Protein AF-A0A822HXT4-F1 (afdb_monomer_lite)

Foldseek 3Di:
DPPQWDWADPDPPDIDIDRHPDDQVVFDWDWDADPNDIDDIDGDHDDDDDDDDDDDDDPDDDDDPPDDDDDDDDDDPDD

pLDDT: mean 86.47, std 8.84, range [58.03, 95.56]

Secondary structure (DSSP, 8-state):
--TTEEEEE-SSS-EEEEETT--GGG-EEE--EETTEEPPPEEE---PPP--------S-S---TT----------S--

Radius of gyration: 23.45 Å; chains: 1; bounding box: 54×22×61 Å

Structure (mmCIF, N/CA/C/O backbone):
data_AF-A0A822HXT4-F1
#
_entry.id   AF-A0A822HXT4-F1
#
loop_
_atom_site.group_PDB
_atom_site.id
_atom_site.type_symbol
_atom_site.label_atom_id
_atom_site.label_alt_id
_atom_site.label_comp_id
_atom_site.label_asym_id
_atom_site.label_entity_id
_atom_site.label_seq_id
_atom_site.pdbx_PDB_ins_code
_atom_site.Cartn_x
_atom_site.Cartn_y
_atom_site.Cartn_z
_atom_site.occupancy
_atom_site.B_iso_or_equiv
_atom_site.auth_seq_id
_atom_site.auth_comp_id
_atom_site.auth_asym_id
_atom_site.auth_atom_id
_atom_site.pdbx_PDB_model_num
ATOM 1 N N . PRO A 1 1 ? 5.014 8.863 -16.006 1.00 58.22 1 PRO A N 1
ATOM 2 C CA . PRO A 1 1 ? 5.299 8.137 -14.743 1.00 58.22 1 PRO A CA 1
ATOM 3 C C . PRO A 1 1 ? 4.217 8.478 -13.719 1.00 58.22 1 PRO A C 1
ATOM 5 O O . PRO A 1 1 ? 3.863 9.647 -13.634 1.00 58.22 1 PRO A O 1
ATOM 8 N N . SER A 1 2 ? 3.652 7.489 -13.021 1.00 67.62 2 SER A N 1
ATOM 9 C CA . SER A 1 2 ? 2.707 7.773 -11.932 1.00 67.62 2 SER A CA 1
ATOM 10 C C . SER A 1 2 ? 3.411 8.563 -10.826 1.00 67.62 2 SER A C 1
ATOM 12 O O . SER A 1 2 ? 4.594 8.324 -10.576 1.00 67.62 2 SER A O 1
ATOM 14 N N . ASP A 1 3 ? 2.698 9.460 -10.144 1.00 77.31 3 ASP A N 1
ATOM 15 C CA . ASP A 1 3 ? 3.256 10.359 -9.117 1.00 77.31 3 ASP A CA 1
ATOM 16 C C . ASP A 1 3 ? 3.894 9.618 -7.927 1.00 77.31 3 ASP A C 1
ATOM 18 O O . ASP A 1 3 ? 4.628 10.203 -7.130 1.00 77.31 3 ASP A O 1
ATOM 22 N N . HIS A 1 4 ? 3.637 8.315 -7.803 1.00 90.50 4 HIS A N 1
ATOM 23 C CA . HIS A 1 4 ? 4.160 7.462 -6.745 1.00 90.50 4 HIS A CA 1
ATOM 24 C C . HIS A 1 4 ? 5.177 6.410 -7.209 1.00 90.50 4 HIS A C 1
ATOM 26 O O . HIS A 1 4 ? 5.610 5.600 -6.393 1.00 90.50 4 HIS A O 1
ATOM 32 N N . VAL A 1 5 ? 5.611 6.426 -8.474 1.00 91.06 5 VAL A N 1
ATOM 33 C CA . VAL A 1 5 ? 6.702 5.560 -8.958 1.00 91.06 5 VAL A CA 1
ATOM 34 C C . VAL A 1 5 ? 8.020 6.331 -8.932 1.00 91.06 5 VAL A C 1
ATOM 36 O O . VAL A 1 5 ? 8.197 7.316 -9.647 1.00 91.06 5 VAL A O 1
ATOM 39 N N . LYS A 1 6 ? 8.972 5.863 -8.125 1.00 92.12 6 LYS A N 1
ATOM 40 C CA . LYS A 1 6 ? 10.313 6.433 -7.990 1.00 92.12 6 LYS A CA 1
ATOM 41 C C . LYS A 1 6 ? 11.337 5.533 -8.668 1.00 92.12 6 LYS A C 1
ATOM 43 O O . LYS A 1 6 ? 11.397 4.341 -8.396 1.00 92.12 6 LYS A O 1
ATOM 48 N N . VAL A 1 7 ? 12.184 6.124 -9.503 1.00 91.25 7 VAL A N 1
ATOM 49 C CA . VAL A 1 7 ? 13.298 5.440 -10.168 1.00 91.25 7 VAL A CA 1
ATOM 50 C C . VAL A 1 7 ? 14.599 6.041 -9.651 1.00 91.25 7 VAL A C 1
ATOM 52 O O . VAL A 1 7 ? 14.763 7.259 -9.680 1.00 91.25 7 VAL A O 1
ATOM 55 N N . THR A 1 8 ? 15.499 5.221 -9.111 1.00 93.44 8 THR A N 1
ATOM 56 C CA . THR A 1 8 ? 16.747 5.683 -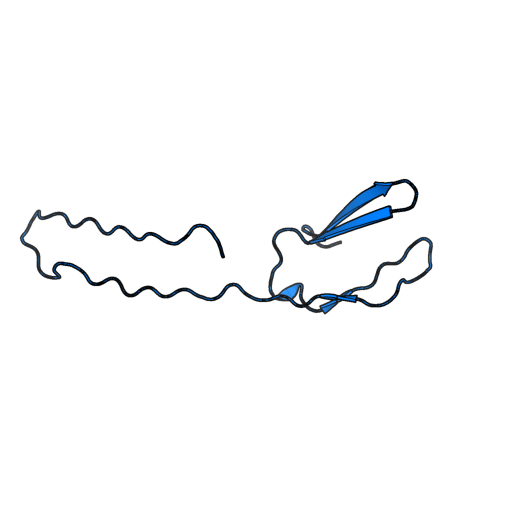8.480 1.00 93.44 8 THR A CA 1
ATOM 57 C C . THR A 1 8 ? 17.937 4.857 -8.972 1.00 93.44 8 THR A C 1
ATOM 59 O O . THR A 1 8 ? 17.963 3.648 -8.752 1.00 93.44 8 THR A O 1
ATOM 62 N N . PRO A 1 9 ? 18.944 5.470 -9.621 1.00 91.75 9 PRO A N 1
ATOM 63 C CA . PRO A 1 9 ? 20.209 4.799 -9.905 1.00 91.75 9 PRO A CA 1
ATOM 64 C C . PRO A 1 9 ? 20.926 4.471 -8.591 1.00 91.75 9 PRO A C 1
ATOM 66 O O . PRO A 1 9 ? 21.204 5.370 -7.798 1.00 91.75 9 PRO A O 1
ATOM 69 N N . THR A 1 10 ? 21.227 3.197 -8.355 1.00 94.00 10 THR A N 1
ATOM 70 C CA . THR A 1 10 ? 21.969 2.740 -7.166 1.00 94.00 10 THR A CA 1
ATOM 71 C C . THR A 1 10 ? 23.430 2.429 -7.491 1.00 94.00 10 THR A C 1
ATOM 73 O O . THR A 1 10 ? 24.271 2.392 -6.595 1.00 94.00 10 THR A O 1
ATOM 76 N N . SER A 1 11 ? 23.756 2.250 -8.776 1.00 93.19 11 SER A N 1
ATOM 77 C CA . SER A 1 11 ? 25.116 2.071 -9.289 1.00 93.19 11 SER A CA 1
ATOM 78 C C . SER A 1 11 ? 25.187 2.467 -10.780 1.00 93.19 11 SER A C 1
ATOM 80 O O . SER A 1 11 ? 24.149 2.738 -11.388 1.00 93.19 11 SER A O 1
ATOM 82 N N . PRO A 1 12 ? 26.373 2.465 -11.423 1.00 89.94 12 PRO A N 1
ATOM 83 C CA . PRO A 1 12 ? 26.493 2.692 -12.868 1.00 89.94 12 PRO A CA 1
ATOM 84 C C . PRO A 1 12 ? 25.728 1.682 -13.741 1.00 89.94 12 PRO A C 1
ATOM 86 O O . PRO A 1 12 ? 25.464 1.961 -14.910 1.00 89.94 12 PRO A O 1
ATOM 89 N N . THR A 1 13 ? 25.393 0.508 -13.199 1.00 89.38 13 THR A N 1
ATOM 90 C CA . THR A 1 13 ? 24.717 -0.582 -13.922 1.00 89.38 13 THR A CA 1
ATOM 91 C C . THR A 1 13 ? 23.387 -0.992 -13.295 1.00 89.38 13 THR A C 1
ATOM 93 O O . THR A 1 13 ? 22.713 -1.873 -13.824 1.00 89.38 13 THR A O 1
ATOM 96 N N . THR A 1 14 ? 22.986 -0.374 -12.183 1.00 89.94 14 THR A N 1
ATOM 97 C CA . THR A 1 14 ? 21.808 -0.777 -11.408 1.00 89.94 14 THR A CA 1
ATOM 98 C C . THR A 1 14 ? 20.888 0.409 -11.178 1.00 89.94 14 THR A C 1
ATOM 100 O O . THR A 1 14 ? 21.304 1.471 -10.716 1.00 89.94 14 THR A O 1
ATOM 103 N N . THR A 1 15 ? 19.612 0.208 -11.491 1.00 90.94 15 THR A N 1
ATOM 104 C CA . THR A 1 15 ? 18.534 1.156 -11.219 1.00 90.94 15 THR A CA 1
ATOM 105 C C . THR A 1 15 ? 17.448 0.442 -10.434 1.00 90.94 15 THR A C 1
ATOM 107 O O . THR A 1 15 ? 17.022 -0.646 -10.811 1.00 90.94 15 THR A O 1
ATOM 110 N N . GLU A 1 16 ? 17.014 1.055 -9.344 1.00 92.38 16 GLU A N 1
ATOM 111 C CA . GLU A 1 16 ? 15.907 0.589 -8.524 1.00 92.38 16 GLU A CA 1
ATOM 112 C C . GLU A 1 16 ? 14.620 1.310 -8.933 1.00 92.38 16 GLU A C 1
ATOM 114 O O . GLU A 1 16 ? 14.615 2.528 -9.136 1.00 92.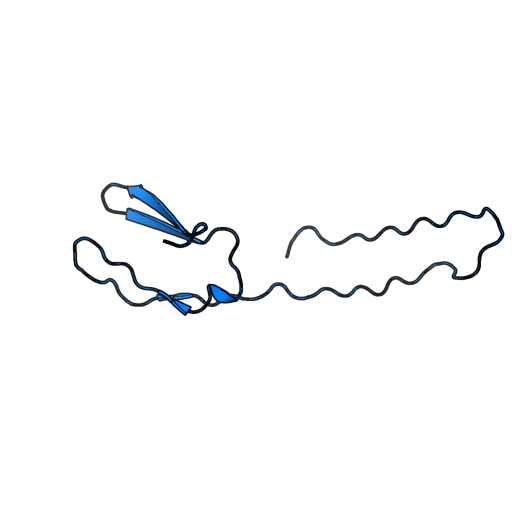38 16 GLU A O 1
ATOM 119 N N . VAL A 1 17 ? 13.526 0.556 -9.046 1.00 91.19 17 VAL A N 1
ATOM 120 C CA . VAL A 1 17 ? 12.180 1.079 -9.297 1.00 91.19 17 VAL A CA 1
ATOM 121 C C . VAL A 1 17 ? 11.315 0.751 -8.089 1.00 91.19 17 VAL A C 1
ATOM 123 O O . VAL A 1 17 ? 11.154 -0.413 -7.730 1.00 91.19 17 VAL A O 1
ATOM 126 N N . GLN A 1 18 ? 10.758 1.780 -7.461 1.00 92.81 18 GLN A N 1
ATOM 127 C CA . GLN A 1 18 ? 9.954 1.674 -6.252 1.00 92.81 18 GLN A CA 1
ATOM 128 C C . GLN A 1 18 ? 8.566 2.271 -6.479 1.00 92.81 18 GLN A C 1
ATOM 130 O O . GLN A 1 18 ? 8.442 3.408 -6.928 1.00 92.81 18 GLN A O 1
ATOM 135 N N . ILE A 1 19 ? 7.522 1.535 -6.101 1.00 92.44 19 ILE A N 1
ATOM 136 C CA . ILE A 1 19 ? 6.137 2.019 -6.090 1.00 92.44 19 ILE A CA 1
ATOM 137 C C . ILE A 1 19 ? 5.778 2.397 -4.648 1.00 92.44 19 ILE A C 1
ATOM 139 O O . ILE A 1 19 ? 5.656 1.547 -3.766 1.00 92.44 19 ILE A O 1
ATOM 143 N N . ILE A 1 20 ? 5.683 3.695 -4.379 1.00 92.31 20 ILE A N 1
ATOM 144 C CA . ILE A 1 20 ? 5.452 4.260 -3.048 1.00 92.31 20 ILE A CA 1
ATOM 145 C C . ILE A 1 20 ? 3.956 4.197 -2.733 1.00 92.31 20 ILE A C 1
ATOM 147 O O . ILE A 1 20 ? 3.142 4.647 -3.525 1.00 92.31 20 ILE A O 1
ATOM 151 N N . LYS A 1 21 ? 3.581 3.704 -1.543 1.00 89.00 21 LYS A N 1
ATOM 152 C CA . LYS A 1 21 ? 2.169 3.595 -1.118 1.00 89.00 21 LYS A CA 1
ATOM 153 C C . LYS A 1 21 ? 1.301 2.857 -2.157 1.00 89.00 21 LYS A C 1
ATOM 155 O O . LYS A 1 21 ? 0.292 3.396 -2.603 1.00 89.00 21 LYS A O 1
ATOM 160 N N . VAL A 1 22 ? 1.714 1.630 -2.496 1.00 90.44 22 VAL A N 1
ATOM 161 C CA . VAL A 1 22 ? 1.002 0.722 -3.412 1.00 90.44 22 VAL A CA 1
ATOM 162 C C . VAL A 1 22 ? -0.501 0.688 -3.135 1.00 90.44 22 VAL A C 1
ATOM 164 O O . VAL A 1 22 ? -0.935 0.565 -1.982 1.00 90.44 22 VAL A O 1
ATOM 167 N N . LYS A 1 23 ? -1.276 0.749 -4.213 1.00 90.31 23 LYS A N 1
ATOM 168 C CA . LYS A 1 23 ? -2.728 0.608 -4.225 1.00 90.31 23 LYS A CA 1
ATOM 169 C C . LYS A 1 23 ? -3.137 -0.614 -5.056 1.00 90.31 23 LYS A C 1
ATOM 171 O O . LYS A 1 23 ? -2.345 -1.071 -5.877 1.00 90.31 23 LYS A O 1
ATOM 176 N N . PRO A 1 24 ? -4.351 -1.162 -4.873 1.00 90.50 24 PRO A N 1
ATOM 177 C CA . PRO A 1 24 ? -4.812 -2.310 -5.657 1.00 90.50 24 PRO A CA 1
ATOM 178 C C . PRO A 1 24 ? -4.750 -2.090 -7.175 1.00 90.50 24 PRO A C 1
ATOM 180 O O . PRO A 1 24 ? -4.442 -3.024 -7.906 1.00 90.50 24 PRO A O 1
ATOM 183 N N . GLU A 1 25 ? -4.986 -0.864 -7.646 1.00 92.38 25 GLU A N 1
ATOM 184 C CA . GLU A 1 25 ? -4.882 -0.487 -9.062 1.00 92.38 25 GLU A CA 1
ATOM 185 C C . GLU A 1 25 ? -3.454 -0.522 -9.633 1.00 92.38 25 GLU A C 1
ATOM 187 O O . GLU A 1 25 ? -3.298 -0.477 -10.850 1.00 92.38 25 GLU A O 1
ATOM 192 N N . ASP A 1 26 ? -2.425 -0.631 -8.785 1.00 92.31 26 ASP A N 1
ATOM 193 C CA . ASP A 1 26 ? -1.041 -0.809 -9.232 1.00 92.31 26 ASP A CA 1
ATOM 194 C C . ASP A 1 26 ? -0.734 -2.270 -9.615 1.00 92.31 26 ASP A C 1
ATOM 196 O O . ASP A 1 26 ? 0.348 -2.545 -10.132 1.00 92.31 26 ASP A O 1
ATOM 200 N N . GLU A 1 27 ? -1.634 -3.226 -9.356 1.00 94.62 27 GLU A N 1
ATOM 201 C CA . GLU A 1 27 ? -1.463 -4.615 -9.795 1.00 94.62 27 GLU A CA 1
ATOM 202 C C . GLU A 1 27 ? -1.451 -4.712 -11.324 1.00 94.62 27 GLU A C 1
ATOM 204 O O . GLU A 1 27 ? -2.318 -4.174 -12.013 1.00 94.62 27 GLU A O 1
ATOM 209 N N . GLY A 1 28 ? -0.484 -5.451 -11.863 1.00 94.75 28 GLY A N 1
ATOM 210 C CA . GLY A 1 28 ? -0.383 -5.643 -13.299 1.00 94.75 28 GLY A CA 1
ATOM 211 C C . GLY A 1 28 ? 0.973 -6.153 -13.743 1.00 94.75 28 GLY A C 1
ATOM 212 O O . GLY A 1 28 ? 1.845 -6.487 -12.936 1.00 94.75 28 GLY A O 1
ATOM 213 N N . ASP A 1 29 ? 1.131 -6.209 -15.057 1.00 95.56 29 ASP A N 1
ATOM 214 C CA . ASP A 1 29 ? 2.381 -6.580 -15.691 1.00 95.56 29 ASP A CA 1
ATOM 215 C C . ASP A 1 29 ? 3.196 -5.321 -15.997 1.00 95.56 29 ASP A C 1
ATOM 217 O O . ASP A 1 29 ? 2.708 -4.367 -16.605 1.00 95.56 29 ASP A O 1
ATOM 221 N N . TYR A 1 30 ? 4.447 -5.324 -15.553 1.00 93.06 30 TYR A N 1
ATOM 222 C CA . TYR A 1 30 ? 5.388 -4.225 -15.695 1.00 93.06 30 TYR A CA 1
ATOM 223 C C . TYR A 1 30 ? 6.541 -4.645 -16.590 1.00 93.06 30 TYR A C 1
ATOM 225 O O . TYR A 1 30 ? 7.039 -5.767 -16.529 1.00 93.06 30 TYR A O 1
ATOM 233 N N . THR A 1 31 ? 7.011 -3.691 -17.377 1.00 93.50 31 THR A N 1
ATOM 234 C CA . THR A 1 31 ? 8.261 -3.775 -18.119 1.00 93.50 31 THR A CA 1
ATOM 235 C C . THR A 1 31 ? 9.022 -2.471 -17.927 1.00 93.50 31 THR A C 1
ATOM 237 O O . THR A 1 31 ? 8.445 -1.448 -17.544 1.00 93.50 31 THR A O 1
ATOM 240 N N . VAL A 1 32 ? 10.326 -2.500 -18.173 1.00 90.75 32 VAL A N 1
ATOM 241 C CA . VAL A 1 32 ? 11.151 -1.294 -18.218 1.00 90.75 32 VAL A CA 1
ATOM 242 C C . VAL A 1 32 ? 11.904 -1.267 -19.534 1.00 90.75 32 VAL A C 1
ATOM 244 O O . VAL A 1 32 ? 12.387 -2.292 -20.004 1.00 90.75 32 VAL A O 1
ATOM 247 N N . GLU A 1 33 ? 12.033 -0.087 -20.124 1.00 91.81 33 GLU A N 1
ATOM 248 C CA . GLU A 1 33 ? 12.851 0.111 -21.313 1.00 91.81 33 GLU A CA 1
ATOM 249 C C . GLU A 1 33 ? 14.174 0.763 -20.906 1.00 91.81 33 GLU A C 1
ATOM 251 O O . GLU A 1 33 ? 14.199 1.848 -20.320 1.00 91.81 33 GLU A O 1
ATOM 256 N N . VAL A 1 34 ? 15.290 0.100 -21.211 1.00 88.19 34 VAL A N 1
ATOM 257 C CA . VAL A 1 34 ? 16.635 0.611 -20.930 1.00 88.19 34 VAL A CA 1
ATOM 258 C C . VAL A 1 34 ? 17.354 0.814 -22.254 1.00 88.19 34 VAL A C 1
ATOM 260 O O . VAL A 1 34 ? 17.700 -0.147 -22.934 1.00 88.19 34 VAL A O 1
ATOM 263 N N . LYS A 1 35 ? 17.600 2.079 -22.618 1.00 88.12 35 LYS A N 1
ATOM 264 C CA . LYS A 1 35 ? 18.298 2.459 -23.863 1.00 88.12 35 LYS A CA 1
ATOM 265 C C . LYS A 1 35 ? 17.669 1.833 -25.126 1.00 88.12 35 LYS A C 1
ATOM 267 O O . LYS A 1 35 ? 18.397 1.353 -25.991 1.00 88.12 35 LYS A O 1
ATOM 272 N N . GLY A 1 36 ? 16.338 1.819 -25.226 1.00 89.69 36 GLY A N 1
ATOM 273 C CA . GLY A 1 36 ? 15.629 1.238 -26.374 1.00 89.69 36 GLY A CA 1
ATOM 274 C C . GLY A 1 36 ? 15.452 -0.280 -26.320 1.00 89.69 36 GLY A C 1
ATOM 275 O O . GLY A 1 36 ? 14.933 -0.857 -27.271 1.00 89.69 36 GLY A O 1
ATOM 276 N N . VAL A 1 37 ? 15.894 -0.939 -25.242 1.00 91.44 37 VAL A N 1
ATOM 277 C CA . VAL A 1 37 ? 15.732 -2.384 -25.050 1.00 91.44 37 VAL A CA 1
ATOM 278 C C . VAL A 1 37 ? 14.731 -2.639 -23.933 1.00 91.44 37 VAL A C 1
ATOM 280 O O . VAL A 1 37 ? 14.999 -2.353 -22.760 1.00 91.44 37 VAL A O 1
ATOM 283 N N . GLU A 1 38 ? 13.589 -3.205 -24.305 1.00 93.00 38 GLU A N 1
ATOM 284 C CA . GLU A 1 38 ? 12.578 -3.677 -23.367 1.00 93.00 38 GLU A CA 1
ATOM 285 C C . GLU A 1 38 ? 13.126 -4.851 -22.545 1.00 93.00 38 GLU A C 1
ATOM 287 O O . GLU A 1 38 ? 13.733 -5.785 -23.075 1.00 93.00 38 GLU A O 1
ATOM 292 N N . GLN A 1 39 ? 12.970 -4.772 -21.229 1.00 91.06 39 GLN A N 1
ATOM 293 C CA . GLN A 1 39 ? 13.379 -5.824 -20.308 1.00 91.06 39 GLN A CA 1
ATOM 294 C C . GLN A 1 39 ? 12.263 -6.871 -20.151 1.00 91.06 39 GLN A C 1
ATOM 296 O O . GLN A 1 39 ? 11.118 -6.622 -20.524 1.00 91.06 39 GLN A O 1
ATOM 301 N N . PRO A 1 40 ? 12.564 -8.060 -19.602 1.00 91.69 40 PRO A N 1
ATOM 302 C CA . PRO A 1 40 ? 11.547 -9.077 -19.374 1.00 91.69 40 PRO A CA 1
ATOM 303 C C . PRO A 1 40 ? 10.378 -8.575 -18.518 1.00 91.69 40 PRO A C 1
ATOM 305 O O . PRO A 1 40 ? 10.571 -7.842 -17.548 1.00 91.69 40 PRO A O 1
ATOM 308 N N . LEU A 1 41 ? 9.176 -9.038 -18.864 1.00 90.62 41 LEU A N 1
ATOM 309 C CA . LEU A 1 41 ? 7.940 -8.738 -18.150 1.00 90.62 41 LEU A CA 1
ATOM 310 C C . LEU A 1 41 ? 7.997 -9.255 -16.704 1.00 90.62 41 LEU A C 1
ATOM 312 O O . LEU A 1 41 ? 8.335 -10.417 -16.460 1.00 90.62 41 LEU A O 1
ATOM 316 N N . VAL A 1 42 ? 7.601 -8.415 -15.753 1.00 93.12 42 VAL A N 1
ATOM 317 C CA . VAL A 1 42 ? 7.478 -8.750 -14.331 1.00 93.12 42 VAL A CA 1
ATOM 318 C C . VAL A 1 42 ? 6.049 -8.492 -13.883 1.00 93.12 42 VAL A C 1
ATOM 320 O O . VAL A 1 42 ? 5.538 -7.386 -14.027 1.00 93.12 42 VAL A O 1
ATOM 323 N N . ARG A 1 43 ? 5.403 -9.493 -13.284 1.00 94.69 43 ARG A N 1
ATOM 324 C CA . ARG A 1 43 ? 4.052 -9.337 -12.740 1.00 94.69 43 ARG A CA 1
ATOM 325 C C . ARG A 1 43 ? 4.094 -8.880 -11.286 1.00 94.69 43 ARG A C 1
ATOM 327 O O . ARG A 1 43 ? 4.572 -9.615 -10.420 1.00 94.69 43 ARG A O 1
ATOM 334 N N . LEU A 1 44 ? 3.547 -7.702 -11.010 1.00 93.25 44 LEU A N 1
ATOM 335 C CA . LEU A 1 44 ? 3.326 -7.205 -9.658 1.00 93.25 44 LEU A CA 1
ATOM 336 C C . LEU A 1 44 ? 1.949 -7.654 -9.175 1.00 93.25 44 LEU A C 1
ATOM 338 O O . LEU A 1 44 ? 0.940 -7.296 -9.774 1.00 93.25 44 LEU A O 1
ATOM 342 N N . LYS A 1 45 ? 1.908 -8.403 -8.073 1.00 94.31 45 LYS A N 1
ATOM 343 C CA . LYS A 1 45 ? 0.666 -8.785 -7.394 1.00 94.31 45 LYS A CA 1
ATOM 344 C C . LYS A 1 45 ? 0.497 -7.958 -6.126 1.00 94.31 45 LYS A C 1
ATOM 346 O O . LYS A 1 45 ? 1.382 -7.972 -5.267 1.00 94.31 45 LYS A O 1
ATOM 351 N N . VAL A 1 46 ? -0.629 -7.265 -5.994 1.00 92.25 46 VAL A N 1
ATOM 352 C CA . VAL A 1 46 ? -0.916 -6.415 -4.837 1.00 92.25 46 VAL A CA 1
ATOM 353 C C . VAL A 1 46 ? -1.892 -7.134 -3.922 1.00 92.25 46 VAL A C 1
ATOM 355 O O . VAL A 1 46 ? -3.038 -7.407 -4.265 1.00 92.25 46 VAL A O 1
ATOM 358 N N . HIS A 1 47 ? -1.443 -7.414 -2.705 1.00 88.94 47 HIS A N 1
ATOM 359 C CA . HIS A 1 47 ? -2.303 -7.970 -1.673 1.00 88.94 47 HIS A CA 1
ATOM 360 C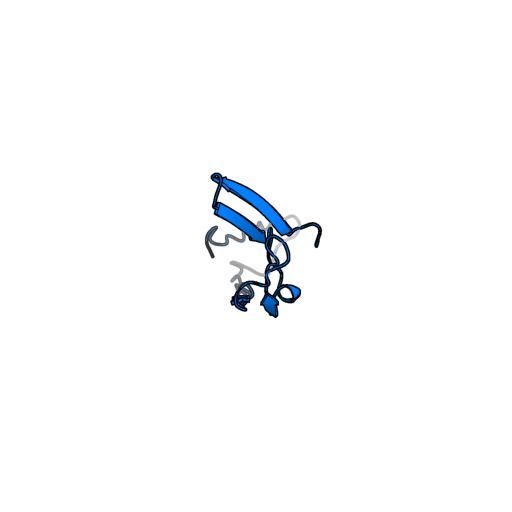 C . HIS A 1 47 ? -2.927 -6.828 -0.864 1.00 88.94 47 HIS A C 1
ATOM 362 O O . HIS A 1 47 ? -2.196 -6.107 -0.178 1.00 88.94 47 HIS A O 1
ATOM 368 N N . PRO A 1 48 ? -4.257 -6.626 -0.931 1.00 82.31 48 PRO A N 1
ATOM 369 C CA . PRO A 1 48 ? -4.907 -5.613 -0.117 1.00 82.31 48 PRO A CA 1
ATOM 370 C C . PRO A 1 48 ? -4.747 -5.964 1.361 1.00 82.31 48 PRO A C 1
ATOM 372 O O . PRO A 1 48 ? -4.771 -7.136 1.747 1.00 82.31 48 PRO A O 1
ATOM 375 N N . LYS A 1 49 ? -4.610 -4.937 2.203 1.00 78.88 49 LYS A N 1
ATOM 376 C CA . LYS A 1 49 ? -4.590 -5.140 3.652 1.00 78.88 49 LYS A CA 1
ATOM 377 C C . LYS A 1 49 ? -5.912 -5.782 4.089 1.00 78.88 49 LYS A C 1
ATOM 379 O O . LYS A 1 49 ? -6.969 -5.274 3.699 1.00 78.88 49 LYS A O 1
ATOM 384 N N . PRO A 1 50 ? -5.882 -6.854 4.897 1.00 79.69 50 PRO A N 1
ATOM 385 C CA . PRO A 1 50 ? -7.098 -7.417 5.461 1.00 79.69 50 PRO A CA 1
ATOM 386 C C . PRO A 1 50 ? -7.858 -6.351 6.249 1.00 79.69 50 PRO A C 1
ATOM 388 O O . PRO A 1 50 ? -7.269 -5.579 7.007 1.00 79.69 50 PRO A O 1
ATOM 391 N N . VAL A 1 51 ? -9.179 -6.310 6.086 1.00 79.81 51 VAL A N 1
ATOM 392 C CA . VAL A 1 51 ? -10.024 -5.451 6.916 1.00 79.81 51 VAL A CA 1
ATOM 393 C C . VAL A 1 51 ? -10.177 -6.124 8.274 1.00 79.81 51 VAL A C 1
ATOM 395 O O . VAL A 1 51 ? -10.883 -7.124 8.397 1.00 79.81 51 VAL A O 1
ATOM 398 N N . ILE A 1 52 ? -9.529 -5.572 9.298 1.00 78.81 52 ILE A N 1
ATOM 399 C CA . ILE A 1 52 ? -9.701 -6.028 10.678 1.00 78.81 52 ILE A CA 1
ATOM 400 C C . ILE A 1 52 ? -10.995 -5.420 11.215 1.00 78.81 52 ILE A C 1
ATOM 402 O O . ILE A 1 52 ? -11.146 -4.200 11.286 1.00 78.81 52 ILE A O 1
ATOM 406 N N . ARG A 1 53 ? -11.943 -6.280 11.589 1.00 78.69 53 ARG A N 1
ATOM 407 C CA . ARG A 1 53 ? -13.139 -5.891 12.338 1.00 78.69 53 ARG A CA 1
ATOM 408 C C . ARG A 1 53 ? -12.997 -6.423 13.750 1.00 78.69 53 ARG A C 1
ATOM 410 O O . ARG A 1 53 ? -12.954 -7.633 13.945 1.00 78.69 53 ARG A O 1
ATOM 417 N N . GLN A 1 54 ? -12.931 -5.517 14.714 1.00 77.31 54 GLN A N 1
ATOM 418 C CA . GLN A 1 54 ? -12.924 -5.868 16.123 1.00 77.31 54 GLN A CA 1
ATOM 419 C C . GLN A 1 54 ? -14.246 -5.430 16.735 1.00 77.31 54 GLN A C 1
ATOM 421 O O . GLN A 1 54 ? -14.536 -4.238 16.838 1.00 77.31 54 GLN A O 1
ATOM 426 N N . GLU A 1 55 ? -15.055 -6.407 17.123 1.00 81.50 55 GLU A N 1
ATOM 427 C CA . GLU A 1 55 ? -16.227 -6.142 17.943 1.00 81.50 55 GLU A CA 1
ATOM 428 C C . GLU A 1 55 ? -15.761 -5.876 19.371 1.00 81.50 55 GLU A C 1
ATOM 430 O O . GLU A 1 55 ? -15.173 -6.736 20.028 1.00 81.50 55 GLU A O 1
ATOM 435 N N . MET A 1 56 ? -15.989 -4.657 19.847 1.00 78.44 56 MET A N 1
ATOM 436 C CA . MET A 1 56 ? -15.648 -4.292 21.211 1.00 78.44 56 MET A CA 1
ATOM 437 C C . MET A 1 56 ? -16.829 -4.593 22.127 1.00 78.44 56 MET A C 1
ATOM 439 O O . MET A 1 56 ? -17.910 -4.022 21.981 1.00 78.44 56 MET A O 1
ATOM 443 N N . GLN A 1 57 ? -16.600 -5.460 23.108 1.00 80.69 57 GLN A N 1
ATOM 444 C CA . GLN A 1 57 ? -17.565 -5.695 24.172 1.00 80.69 57 GLN A CA 1
ATOM 445 C C . GLN A 1 57 ? -17.516 -4.525 25.151 1.00 80.69 57 GLN A C 1
ATOM 447 O O . GLN A 1 57 ? -16.509 -4.297 25.824 1.00 80.69 57 GLN A O 1
ATOM 452 N N . LEU A 1 58 ? -18.601 -3.754 25.203 1.00 83.56 58 LEU A N 1
ATOM 453 C CA . LEU A 1 58 ? -18.711 -2.653 26.147 1.00 83.56 58 LEU A CA 1
ATOM 454 C C . LEU A 1 58 ? -18.963 -3.201 27.556 1.00 83.56 58 LEU A C 1
ATOM 456 O O . LEU A 1 58 ? -19.846 -4.042 27.728 1.00 83.56 58 LEU A O 1
ATOM 460 N N . PRO A 1 59 ? -18.266 -2.685 28.584 1.00 79.69 59 PRO A N 1
ATOM 461 C CA . PRO A 1 59 ? -18.483 -3.119 29.964 1.00 79.69 59 PRO A CA 1
ATOM 462 C C . PRO A 1 59 ? -19.905 -2.804 30.447 1.00 79.69 59 PRO A C 1
ATOM 464 O O . PRO A 1 59 ? -20.432 -3.481 31.327 1.00 79.69 59 PRO A O 1
ATOM 467 N N . LYS A 1 60 ? -20.543 -1.784 29.860 1.00 86.00 60 LYS A N 1
ATOM 468 C CA . LYS A 1 60 ? -21.963 -1.486 30.031 1.00 86.00 60 LYS A CA 1
ATOM 469 C C . LYS A 1 60 ? -22.504 -0.671 28.862 1.00 86.00 60 LYS A C 1
ATOM 471 O O . LYS A 1 60 ? -21.761 0.036 28.189 1.00 86.00 60 LYS A O 1
ATOM 476 N N . VAL A 1 61 ? -23.818 -0.751 28.673 1.00 84.56 61 VAL A N 1
ATOM 477 C CA . VAL A 1 61 ? -24.558 -0.061 27.598 1.00 84.56 61 VAL A CA 1
ATOM 478 C C . VAL A 1 61 ? -25.650 0.881 28.121 1.00 84.56 61 VAL A C 1
ATOM 480 O O . VAL A 1 61 ? -26.345 1.516 27.336 1.00 84.56 61 VAL A O 1
ATOM 483 N N . LYS A 1 62 ? -25.816 0.977 29.446 1.00 90.62 62 LYS A N 1
ATOM 484 C CA . LYS A 1 62 ? -26.75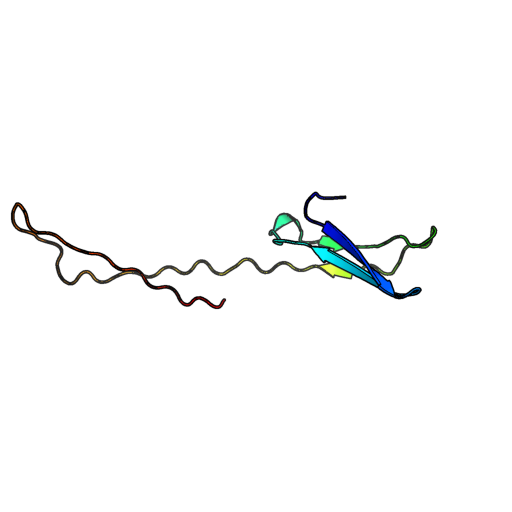5 1.887 30.119 1.00 90.62 62 LYS A CA 1
ATOM 485 C C . LYS A 1 62 ? -25.983 2.787 31.074 1.00 90.62 62 LYS A C 1
ATOM 487 O O . LYS A 1 62 ? -25.124 2.297 31.807 1.00 90.62 62 LYS A O 1
ATOM 492 N N . PHE A 1 63 ? -26.306 4.074 31.057 1.00 90.00 63 PHE A N 1
ATOM 493 C CA . PHE A 1 63 ? -25.572 5.118 31.765 1.00 90.00 63 PHE A CA 1
ATOM 494 C C . PHE A 1 63 ? -26.546 6.073 32.442 1.00 90.00 63 PHE A C 1
ATOM 496 O O . PHE A 1 63 ? -27.654 6.287 31.946 1.00 90.00 63 PHE A O 1
ATOM 503 N N .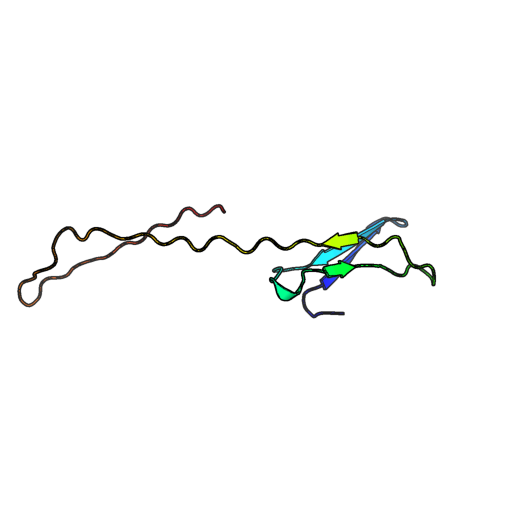 ASN A 1 64 ? -26.118 6.640 33.564 1.00 94.44 64 ASN A N 1
ATOM 504 C CA . ASN A 1 64 ? -26.859 7.711 34.224 1.00 94.44 64 ASN A CA 1
ATOM 505 C C . ASN A 1 64 ? -26.520 9.067 33.588 1.00 94.44 64 ASN A C 1
ATOM 507 O O . ASN A 1 64 ? -25.491 9.221 32.927 1.00 94.44 64 ASN A O 1
ATOM 511 N N . GLU A 1 65 ? -27.367 10.073 33.805 1.00 92.69 65 GLU A N 1
ATOM 512 C CA . GLU A 1 65 ? -27.068 11.433 33.351 1.00 92.69 65 GLU A CA 1
ATOM 513 C C . GLU A 1 65 ? -25.728 11.923 33.923 1.00 92.69 65 GLU A C 1
ATOM 515 O O . GLU A 1 65 ? -25.444 11.745 35.108 1.00 92.69 65 GLU A O 1
ATOM 520 N N . LYS A 1 66 ? -24.924 12.574 33.069 1.00 93.56 66 LYS A N 1
ATOM 521 C CA . LYS A 1 66 ? -23.574 13.100 33.368 1.00 93.56 66 LYS A CA 1
ATOM 522 C C . LYS A 1 66 ? -22.488 12.040 33.593 1.00 93.56 66 LYS A C 1
ATOM 524 O O . LYS A 1 66 ? -21.384 12.386 34.006 1.00 93.56 66 LYS A O 1
ATOM 529 N N . GLU A 1 67 ? -22.769 10.774 33.310 1.00 93.44 67 GLU A N 1
ATOM 530 C CA . GLU A 1 67 ? -21.754 9.728 33.323 1.00 93.44 67 GLU A CA 1
ATOM 531 C C . GLU A 1 67 ? -20.904 9.734 32.040 1.00 93.44 67 GLU A C 1
ATOM 533 O O . GLU A 1 67 ? -21.428 9.883 30.937 1.00 93.44 67 GLU A O 1
ATOM 538 N N . THR A 1 68 ? -19.590 9.532 32.184 1.00 87.69 68 THR A N 1
ATOM 539 C CA . THR A 1 68 ? -18.641 9.504 31.062 1.00 87.69 68 THR A CA 1
ATOM 540 C C . THR A 1 68 ? -18.169 8.080 30.788 1.00 87.69 68 THR A C 1
ATOM 542 O O . THR A 1 68 ? -17.645 7.407 31.676 1.00 87.69 68 THR A O 1
ATOM 545 N N . LEU A 1 69 ? -18.306 7.639 29.537 1.00 86.75 69 LEU A N 1
ATOM 546 C CA . LEU A 1 69 ? -17.697 6.416 29.019 1.00 86.75 69 LEU A CA 1
ATOM 547 C C . LEU A 1 69 ? -16.499 6.776 28.139 1.00 86.75 69 LEU A C 1
ATOM 549 O O . LEU A 1 69 ? -16.647 7.531 27.181 1.00 86.75 69 LEU A O 1
ATOM 553 N N . THR A 1 70 ? -15.347 6.162 28.405 1.00 86.94 70 THR A N 1
ATOM 554 C CA . THR A 1 70 ? -14.184 6.231 27.514 1.00 86.94 70 THR A CA 1
ATOM 555 C C . THR A 1 70 ? -14.039 4.914 26.766 1.00 86.94 70 THR A C 1
ATOM 557 O O . THR A 1 70 ? -13.880 3.859 27.377 1.00 86.94 70 THR A O 1
ATOM 560 N N . ILE A 1 71 ? -14.082 4.983 25.438 1.00 85.19 71 ILE A N 1
ATOM 561 C CA . ILE A 1 71 ? -13.854 3.852 24.538 1.00 85.19 71 ILE A CA 1
ATOM 562 C C . ILE A 1 71 ? -12.426 3.951 24.006 1.00 85.19 71 ILE A C 1
ATOM 564 O O . ILE A 1 71 ? -12.061 4.967 23.416 1.00 85.19 71 ILE A O 1
ATOM 568 N N . VAL A 1 72 ? -11.625 2.903 24.207 1.00 82.56 72 VAL A N 1
ATOM 569 C CA . VAL A 1 72 ? -10.247 2.829 23.708 1.00 82.56 72 VAL A CA 1
ATOM 570 C C . VAL A 1 72 ? -10.132 1.637 22.768 1.00 82.56 72 VAL A C 1
ATOM 572 O O . VAL A 1 72 ? -10.251 0.494 23.199 1.00 82.56 72 VAL A O 1
ATOM 575 N N . CYS A 1 73 ? -9.877 1.908 21.490 1.00 76.06 73 CYS A N 1
ATOM 576 C CA . CYS A 1 73 ? -9.548 0.884 20.503 1.00 76.06 73 CYS A CA 1
ATOM 577 C C . CYS A 1 73 ? -8.032 0.849 20.307 1.00 76.06 73 CYS A C 1
ATOM 579 O O . CYS A 1 73 ? -7.419 1.884 20.042 1.00 76.06 73 CYS A O 1
ATOM 581 N N . GLN A 1 74 ? -7.435 -0.335 20.421 1.00 75.31 74 GLN A N 1
ATOM 582 C CA . GLN A 1 74 ? -6.021 -0.569 20.141 1.00 75.31 74 GLN A CA 1
ATOM 583 C C . GLN A 1 74 ? -5.920 -1.571 18.998 1.00 75.31 74 GLN A C 1
ATOM 585 O O . GLN A 1 74 ? -6.572 -2.610 19.032 1.00 75.31 74 GLN A O 1
ATOM 590 N N . PHE A 1 75 ? -5.115 -1.240 17.996 1.00 73.81 75 PHE A N 1
ATOM 591 C CA . PHE A 1 75 ? -4.790 -2.126 16.887 1.00 73.81 75 PHE A CA 1
ATOM 592 C C . PHE A 1 75 ? -3.281 -2.340 16.891 1.00 73.81 75 PHE A C 1
ATOM 594 O O . PHE A 1 75 ? -2.533 -1.392 17.151 1.00 73.81 75 PHE A O 1
ATOM 601 N N . ASP A 1 76 ? -2.841 -3.562 16.602 1.00 71.38 76 ASP A N 1
ATOM 602 C CA . ASP A 1 76 ? -1.417 -3.849 16.467 1.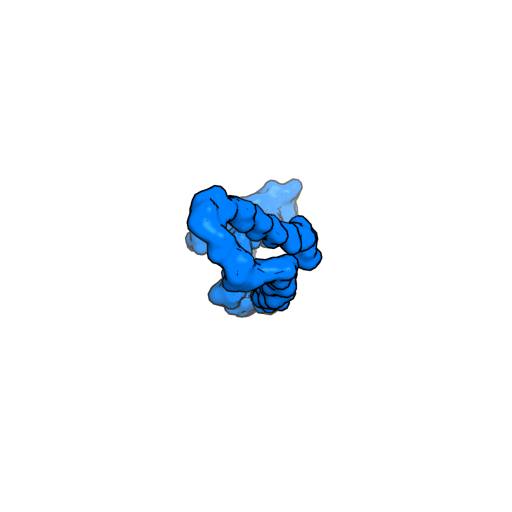00 71.38 76 ASP A CA 1
ATOM 603 C C . ASP A 1 76 ? -0.817 -3.001 15.337 1.00 71.38 76 ASP A C 1
ATOM 605 O O . ASP A 1 76 ? -1.405 -2.823 14.268 1.00 71.38 76 ASP A O 1
ATOM 609 N N . ALA A 1 77 ? 0.360 -2.426 15.594 1.00 62.38 77 ALA A N 1
ATOM 610 C CA . ALA A 1 77 ? 1.014 -1.496 14.673 1.00 62.38 77 ALA A CA 1
ATOM 611 C C . ALA A 1 77 ? 1.595 -2.186 13.423 1.00 62.38 77 ALA A C 1
ATOM 613 O O . ALA A 1 77 ? 1.976 -1.512 12.463 1.00 62.38 77 ALA A O 1
ATOM 614 N N . THR A 1 78 ? 1.684 -3.515 13.435 1.00 59.16 78 THR A N 1
ATOM 615 C CA . THR A 1 78 ? 2.284 -4.319 12.370 1.00 59.16 78 THR A CA 1
ATOM 616 C C . THR A 1 78 ? 1.213 -5.066 11.575 1.00 59.16 78 THR A C 1
ATOM 618 O O . THR A 1 78 ? 0.400 -5.751 12.195 1.00 59.16 78 THR A O 1
ATOM 621 N N . PRO A 1 79 ? 1.197 -4.950 10.232 1.00 58.03 79 PRO A N 1
ATOM 622 C CA . PRO A 1 79 ? 0.429 -5.856 9.383 1.00 58.03 79 PRO A CA 1
ATOM 623 C C . PRO A 1 79 ? 0.991 -7.282 9.404 1.00 58.03 79 PRO A C 1
ATOM 625 O O . PRO A 1 79 ? 2.216 -7.435 9.624 1.00 58.03 79 PRO A O 1
#

Sequence (79 aa):
PSDHVKVTPTSPTTTEVQIIKVKPEDEGDYTVEVKGVEQPLVRLKVHPKPVIRQEMQLPKVKFNEKETLTIVCQFDATP